Protein AF-A0A416VJB7-F1 (afdb_monomer_lite)

pLDDT: mean 80.23, std 10.33, range [55.0, 95.5]

Foldseek 3Di:
DDPVVVVVVVVVVVVVCVVPPVNVVVVVVVVVVVVVVVVVVVVPPPPPDDDDPVRVVVVVVVVVVCVVVVVDDDPVRVVVVCCVVCVVVVD

Sequence (91 aa):
MKSMELQKSLLNEVAAILDDEEMTEKALRSIRRIKAKVAKEQKVEEEIRPYTPQELKAELDERLARMRAGEELSSEQVFKRMEEKYSWLCE

Radius of gyration: 32.0 Å; chains: 1; bounding box: 70×33×78 Å

Structure (mmCIF, N/CA/C/O backbone):
data_AF-A0A416VJB7-F1
#
_entry.id   AF-A0A416VJB7-F1
#
loop_
_atom_site.group_PDB
_atom_site.id
_atom_site.type_symbol
_atom_site.label_atom_id
_atom_site.label_alt_id
_atom_site.label_comp_id
_atom_site.label_asym_id
_atom_site.label_entity_id
_atom_site.label_seq_id
_atom_site.pdbx_PDB_ins_code
_atom_site.Cartn_x
_atom_site.Cartn_y
_atom_site.Cartn_z
_atom_site.occupancy
_atom_site.B_iso_or_equiv
_atom_site.auth_seq_id
_atom_site.auth_comp_id
_atom_site.auth_asym_id
_atom_site.auth_atom_id
_atom_site.pdbx_PDB_model_num
ATOM 1 N N . MET A 1 1 ? -33.046 -6.087 51.021 1.00 57.00 1 MET A N 1
ATOM 2 C CA . MET A 1 1 ? -33.630 -5.203 49.989 1.00 57.00 1 MET A CA 1
ATOM 3 C C . MET A 1 1 ? -34.479 -6.055 49.069 1.00 57.00 1 MET A C 1
ATOM 5 O O . MET A 1 1 ? -34.032 -7.133 48.687 1.00 57.00 1 MET A O 1
ATOM 9 N N . LYS A 1 2 ? -35.724 -5.658 48.800 1.00 71.75 2 LYS A N 1
ATOM 10 C CA . LYS A 1 2 ? -36.630 -6.449 47.949 1.00 71.75 2 LYS A CA 1
ATOM 11 C C . LYS A 1 2 ? -36.173 -6.315 46.491 1.00 71.75 2 LYS A C 1
ATOM 13 O O . LYS A 1 2 ? -35.792 -5.229 46.076 1.00 71.75 2 LYS A O 1
ATOM 18 N N . SER A 1 3 ? -36.238 -7.392 45.704 1.00 79.19 3 SER A N 1
ATOM 19 C CA . SER A 1 3 ? -35.810 -7.445 44.287 1.00 79.19 3 SER A CA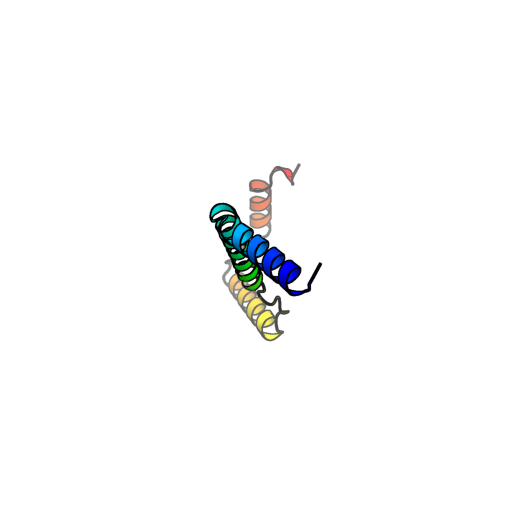 1
ATOM 20 C C . SER A 1 3 ? -36.270 -6.250 43.436 1.00 79.19 3 SER A C 1
ATOM 22 O O . SER A 1 3 ? -35.547 -5.818 42.544 1.00 79.19 3 SER A O 1
ATOM 24 N N . MET A 1 4 ? -37.452 -5.694 43.718 1.00 76.31 4 MET A N 1
ATOM 25 C CA . MET A 1 4 ? -37.983 -4.528 43.006 1.00 76.31 4 MET A CA 1
ATOM 26 C C . MET A 1 4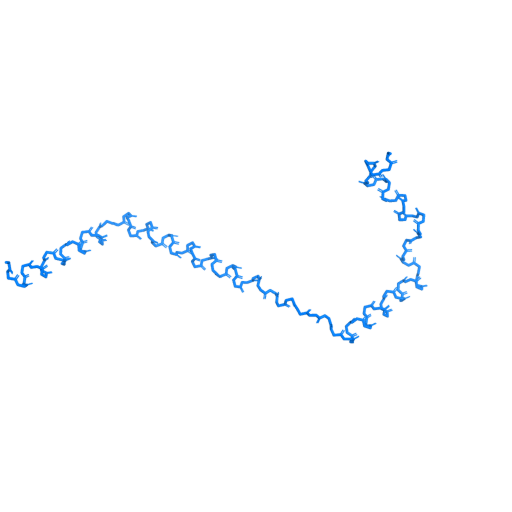 ? -37.261 -3.211 43.325 1.00 76.31 4 MET A C 1
ATOM 28 O O . MET A 1 4 ? -37.187 -2.343 42.464 1.00 76.31 4 MET A O 1
ATOM 32 N N . GLU A 1 5 ? -36.731 -3.039 44.537 1.00 82.25 5 GLU A N 1
ATOM 33 C CA . GLU A 1 5 ? -35.932 -1.857 44.904 1.00 82.25 5 GLU A CA 1
ATOM 34 C C . GLU A 1 5 ? -34.605 -1.865 44.142 1.00 82.25 5 GLU A C 1
ATOM 36 O O . GLU A 1 5 ? -34.175 -0.841 43.621 1.00 82.25 5 GLU A O 1
ATOM 41 N N . LEU A 1 6 ? -34.012 -3.052 44.006 1.00 81.88 6 LEU A N 1
ATOM 42 C CA . LEU A 1 6 ? -32.766 -3.273 43.280 1.00 81.88 6 LEU A CA 1
ATOM 43 C C . LEU A 1 6 ? -32.950 -3.026 41.776 1.00 81.88 6 LEU A C 1
ATOM 45 O O . LEU A 1 6 ? -32.157 -2.324 41.161 1.00 81.88 6 LEU A O 1
ATOM 49 N N . GLN A 1 7 ? -34.054 -3.515 41.207 1.00 79.44 7 GLN A N 1
ATOM 50 C CA . GLN A 1 7 ? -34.401 -3.293 39.803 1.00 79.44 7 GLN A CA 1
ATOM 51 C C . GLN A 1 7 ? -34.687 -1.815 39.493 1.00 79.44 7 GLN A C 1
ATOM 53 O O . GLN A 1 7 ? -34.266 -1.315 38.454 1.00 79.44 7 GLN A O 1
ATOM 58 N N . LYS A 1 8 ? -35.358 -1.092 40.401 1.00 83.75 8 LYS A N 1
ATOM 59 C CA . LYS A 1 8 ? -35.581 0.357 40.265 1.00 83.75 8 LYS A CA 1
ATOM 60 C C . LYS A 1 8 ? -34.285 1.158 40.379 1.00 83.75 8 LYS A C 1
ATOM 62 O O . LYS A 1 8 ? -34.092 2.086 39.604 1.00 83.75 8 LYS A O 1
ATOM 67 N N . SER A 1 9 ? -33.399 0.787 41.306 1.00 85.38 9 SER A N 1
ATOM 68 C CA . SER A 1 9 ? -32.078 1.413 41.440 1.00 85.38 9 SER A CA 1
ATOM 69 C C . SER A 1 9 ? -31.263 1.257 40.158 1.00 85.38 9 SER A C 1
ATOM 71 O O . SER A 1 9 ? -30.727 2.235 39.650 1.00 85.38 9 SER A O 1
ATOM 73 N N . LEU A 1 10 ? -31.254 0.048 39.588 1.00 81.50 10 LEU A N 1
ATOM 74 C CA . LEU A 1 10 ? -30.535 -0.246 38.351 1.00 81.50 10 LEU A CA 1
ATOM 75 C C . LEU A 1 10 ? -31.079 0.564 37.164 1.00 81.50 10 LEU A C 1
ATOM 77 O O . LEU A 1 10 ? -30.313 1.090 36.365 1.00 81.50 10 LEU A O 1
ATOM 81 N N . LEU A 1 11 ? -32.406 0.688 37.056 1.00 82.44 11 LEU A N 1
ATOM 82 C CA . LEU A 1 11 ? -33.042 1.479 35.999 1.00 82.44 11 LEU A CA 1
ATOM 83 C C . LEU A 1 11 ? -32.719 2.973 36.117 1.00 82.44 11 LEU A C 1
ATOM 85 O O . LEU A 1 11 ? -32.496 3.618 35.098 1.00 82.44 11 LEU A O 1
ATOM 89 N N . ASN A 1 12 ? -32.649 3.508 37.338 1.00 81.62 12 ASN A N 1
ATOM 90 C CA . ASN A 1 12 ? -32.273 4.903 37.567 1.00 81.62 12 ASN A CA 1
ATOM 91 C C . ASN A 1 12 ? -30.799 5.170 37.230 1.00 81.62 12 ASN A C 1
ATOM 93 O O . ASN A 1 12 ? -30.488 6.208 36.656 1.00 81.62 12 ASN A O 1
ATOM 97 N N . GLU A 1 13 ? -29.897 4.238 37.543 1.00 76.56 13 GLU A N 1
ATOM 98 C CA . GLU A 1 13 ? -28.483 4.342 37.158 1.00 76.56 13 GLU A CA 1
ATOM 99 C C . GLU A 1 13 ? -28.302 4.279 35.637 1.00 76.56 13 GLU A C 1
ATOM 101 O O . GLU A 1 13 ? -27.564 5.079 35.068 1.00 76.56 13 GLU A O 1
ATOM 106 N N . VAL A 1 14 ? -29.021 3.380 34.956 1.00 76.19 14 VAL A N 1
ATOM 107 C CA . VAL A 1 14 ? -29.013 3.306 33.487 1.00 76.19 14 VAL A CA 1
ATOM 108 C C . VAL A 1 14 ? -29.574 4.587 32.864 1.00 76.19 14 VAL A C 1
ATOM 110 O O . VAL A 1 14 ? -29.008 5.074 31.888 1.00 76.19 14 VAL A O 1
ATOM 113 N N . ALA A 1 15 ? -30.642 5.157 33.430 1.00 73.94 15 ALA A N 1
ATOM 114 C CA . ALA A 1 15 ? -31.196 6.432 32.975 1.00 73.94 15 ALA A CA 1
ATOM 115 C C . ALA A 1 15 ? -30.188 7.579 33.146 1.00 73.94 15 ALA A C 1
ATOM 117 O O . ALA A 1 15 ? -29.942 8.306 32.195 1.00 73.94 15 ALA A O 1
ATOM 118 N N . ALA A 1 16 ? -29.512 7.666 34.295 1.00 72.88 16 ALA A N 1
ATOM 119 C CA . ALA A 1 16 ? -28.496 8.689 34.548 1.00 72.88 16 ALA A CA 1
ATOM 120 C C . ALA A 1 16 ? -27.291 8.603 33.590 1.00 72.88 16 ALA A C 1
ATOM 122 O O . ALA A 1 16 ? -26.729 9.627 33.214 1.00 72.88 16 ALA A O 1
ATOM 123 N N . ILE A 1 17 ? -26.901 7.394 33.169 1.00 66.12 17 ILE A N 1
ATOM 124 C CA . ILE A 1 17 ? -25.839 7.189 32.168 1.00 66.12 17 ILE A CA 1
ATOM 125 C C . ILE A 1 17 ? -26.296 7.622 30.764 1.00 66.12 17 ILE A C 1
ATOM 127 O O . ILE A 1 17 ? -25.478 8.083 29.969 1.00 66.12 17 ILE A O 1
ATOM 131 N N . LEU A 1 18 ? -27.581 7.450 30.442 1.00 63.94 18 LEU A N 1
ATOM 132 C CA . LEU A 1 18 ? -28.160 7.846 29.154 1.00 63.94 18 LEU A CA 1
ATOM 133 C C . LEU A 1 18 ? -28.469 9.349 29.081 1.00 63.94 18 LEU A C 1
ATOM 135 O O . LEU A 1 18 ? -28.355 9.919 27.999 1.00 63.94 18 LEU A O 1
ATOM 139 N N . ASP A 1 19 ? -28.808 9.973 30.211 1.00 67.25 19 ASP A N 1
ATOM 140 C CA . ASP A 1 19 ? -29.062 11.414 30.336 1.00 67.25 19 ASP A CA 1
ATOM 141 C C . ASP A 1 19 ? -27.769 12.253 30.282 1.00 67.25 19 ASP A C 1
ATOM 143 O O . ASP A 1 19 ? -27.822 13.464 30.063 1.00 67.25 19 ASP A O 1
ATOM 147 N N . ASP A 1 20 ? -26.594 11.628 30.426 1.00 74.25 20 ASP A N 1
ATOM 148 C CA . ASP A 1 20 ? -25.307 12.258 30.121 1.00 74.25 20 ASP A CA 1
ATOM 149 C C . ASP A 1 20 ? -25.075 12.258 28.598 1.00 74.25 20 ASP A C 1
ATOM 151 O O . ASP A 1 20 ? -24.369 11.429 28.005 1.00 74.25 20 ASP A O 1
ATOM 155 N N . GLU A 1 21 ? -25.743 13.209 27.947 1.00 69.62 21 GLU A N 1
ATOM 156 C CA . GLU A 1 21 ? -25.706 13.455 26.504 1.00 69.62 21 GLU A CA 1
ATOM 157 C C . GLU A 1 21 ? -24.258 13.643 25.996 1.00 69.62 21 GLU A C 1
ATOM 159 O O . GLU A 1 21 ? -23.897 13.204 24.902 1.00 69.62 21 GLU A O 1
ATOM 164 N N . GLU A 1 22 ? -23.369 14.190 26.832 1.00 74.00 22 GLU A N 1
ATOM 165 C CA . GLU A 1 22 ? -21.955 14.378 26.505 1.00 74.00 22 GLU A CA 1
ATOM 166 C C . GLU A 1 22 ? -21.192 13.042 26.458 1.00 74.00 22 GLU A C 1
ATOM 168 O O . GLU A 1 22 ? -20.390 12.793 25.546 1.00 74.00 22 GLU A O 1
ATOM 173 N N . MET A 1 23 ? -21.437 12.149 27.420 1.00 70.31 23 MET A N 1
ATOM 174 C CA . MET A 1 23 ? -20.799 10.831 27.472 1.00 70.31 23 MET A CA 1
ATOM 175 C C . MET A 1 23 ? -21.317 9.891 26.383 1.00 70.31 23 MET A C 1
ATOM 177 O O . MET A 1 23 ? -20.522 9.177 25.756 1.00 70.31 23 MET A O 1
ATOM 181 N N . THR A 1 24 ? -22.617 9.929 26.091 1.00 76.00 24 THR A N 1
ATOM 182 C CA . THR A 1 24 ? -23.207 9.153 24.991 1.00 76.00 24 THR A CA 1
ATOM 183 C C . THR A 1 24 ? -22.686 9.630 23.631 1.00 76.00 24 THR A C 1
ATOM 185 O O . THR A 1 24 ? -22.287 8.807 22.797 1.00 76.00 24 THR A O 1
ATOM 188 N N . GLU A 1 25 ? -22.543 10.942 23.421 1.00 79.19 25 GLU A N 1
ATOM 189 C CA . GLU A 1 25 ? -21.899 11.487 22.226 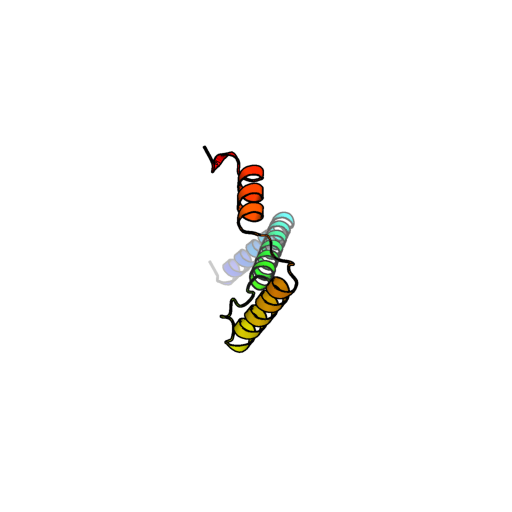1.00 79.19 25 GLU A CA 1
ATOM 190 C C . GLU A 1 25 ? -20.428 11.070 22.102 1.00 79.19 25 GLU A C 1
ATOM 192 O O . GLU A 1 25 ? -19.983 10.659 21.021 1.00 79.19 25 GLU A O 1
ATOM 197 N N . LYS A 1 26 ? -19.645 11.155 23.185 1.00 80.06 26 LYS A N 1
ATOM 198 C CA . LYS A 1 26 ? -18.237 10.721 23.194 1.00 80.06 26 LYS A CA 1
ATOM 199 C C . LYS A 1 26 ? -18.114 9.235 22.861 1.00 80.06 26 LYS A C 1
ATOM 201 O O . LYS A 1 26 ? -17.251 8.864 22.052 1.00 80.06 26 LYS A O 1
ATOM 206 N N . ALA A 1 27 ? -18.988 8.394 23.409 1.00 80.19 27 ALA A N 1
ATOM 207 C CA . ALA A 1 27 ? -19.037 6.967 23.106 1.00 80.19 27 ALA A CA 1
ATOM 208 C C . ALA A 1 27 ? -19.368 6.723 21.625 1.00 80.19 27 ALA A C 1
ATOM 210 O O . ALA A 1 27 ? -18.629 6.017 20.932 1.00 80.19 27 ALA A O 1
ATOM 211 N N . LEU A 1 28 ? -20.395 7.390 21.087 1.00 84.12 28 LEU A N 1
ATOM 212 C CA . LEU A 1 28 ? -20.777 7.285 19.676 1.00 84.12 28 LEU A CA 1
ATOM 213 C C . LEU A 1 28 ? -19.659 7.742 18.730 1.00 84.12 28 LEU A C 1
ATOM 215 O O . LEU A 1 28 ? -19.370 7.065 17.739 1.00 84.12 28 LEU A O 1
ATOM 219 N N . ARG A 1 29 ? -18.974 8.852 19.034 1.00 84.00 29 ARG A N 1
ATOM 220 C CA . ARG A 1 29 ? -17.809 9.325 18.258 1.00 84.00 29 ARG A CA 1
ATOM 221 C C . ARG A 1 29 ? -16.663 8.315 18.279 1.00 84.00 29 ARG A C 1
ATOM 223 O O . ARG A 1 29 ? -15.951 8.174 17.283 1.00 84.00 29 ARG A O 1
ATOM 230 N N . SER A 1 30 ? -16.464 7.629 19.399 1.00 84.19 30 SER A N 1
ATOM 231 C CA . SER A 1 30 ? -15.422 6.610 19.557 1.00 84.19 30 SER A CA 1
ATOM 232 C C . SER A 1 30 ? -15.753 5.354 18.750 1.00 84.19 30 SER A C 1
ATOM 234 O O . SER A 1 30 ? -14.926 4.896 17.964 1.00 84.19 30 SER A O 1
ATOM 236 N N . ILE A 1 31 ? -16.997 4.874 18.831 1.00 86.06 31 ILE A N 1
ATOM 237 C CA . ILE A 1 31 ? -17.498 3.744 18.034 1.00 86.06 31 ILE A CA 1
ATOM 238 C C . ILE A 1 31 ? -17.400 4.043 16.533 1.00 86.06 31 ILE A C 1
ATOM 240 O O . ILE A 1 31 ? -16.941 3.197 15.768 1.00 86.06 31 ILE A O 1
ATOM 244 N N . ARG A 1 32 ? -17.774 5.253 16.092 1.00 86.62 32 ARG A N 1
ATOM 245 C CA . ARG A 1 32 ? -17.634 5.671 14.684 1.00 86.62 32 ARG A CA 1
ATOM 246 C C . ARG A 1 32 ? -16.176 5.651 14.223 1.00 86.62 32 ARG A C 1
ATOM 248 O O . ARG A 1 32 ? -15.901 5.159 13.133 1.00 86.62 32 ARG A O 1
ATOM 255 N N . ARG A 1 33 ? -15.238 6.128 15.052 1.00 86.81 33 ARG A N 1
ATOM 256 C CA . ARG A 1 33 ? -13.794 6.069 14.761 1.00 86.81 33 ARG A CA 1
ATOM 257 C C . ARG A 1 33 ? -13.287 4.634 14.646 1.00 86.81 33 ARG A C 1
ATOM 259 O O . ARG A 1 33 ? -12.533 4.347 13.723 1.00 86.81 33 ARG A O 1
ATOM 266 N N . ILE A 1 34 ? -13.715 3.742 15.537 1.00 85.88 34 ILE A N 1
ATOM 267 C CA . ILE A 1 34 ? -13.352 2.319 15.482 1.00 85.88 34 ILE A CA 1
ATOM 268 C C . ILE A 1 34 ? -13.911 1.680 14.207 1.00 85.88 34 ILE A C 1
ATOM 270 O O . ILE A 1 34 ? -13.153 1.075 13.461 1.00 85.88 34 ILE A O 1
ATOM 274 N N . LYS A 1 35 ? -15.195 1.891 13.885 1.00 78.75 35 LYS A N 1
ATOM 275 C CA . LYS A 1 35 ? -15.798 1.388 12.638 1.00 78.75 35 LYS A CA 1
ATOM 276 C C . LYS A 1 35 ? -15.080 1.902 11.390 1.00 78.75 35 LYS A C 1
ATOM 278 O O . LYS A 1 35 ? -14.861 1.133 10.463 1.00 78.75 35 LYS A O 1
ATOM 283 N N . ALA A 1 36 ? -14.688 3.176 11.367 1.00 78.56 36 ALA A N 1
ATOM 284 C CA . ALA A 1 36 ? -13.931 3.749 10.257 1.00 78.56 36 ALA A CA 1
ATOM 285 C C . ALA A 1 36 ? -12.518 3.154 10.137 1.00 78.56 36 ALA A C 1
ATOM 287 O O . ALA A 1 36 ? -12.058 2.928 9.022 1.00 78.56 36 ALA A O 1
ATOM 288 N N . LYS A 1 37 ? -11.841 2.874 11.261 1.00 76.81 37 LYS A N 1
ATOM 289 C CA . LYS A 1 37 ? -10.547 2.172 11.267 1.00 76.81 37 LYS A CA 1
ATOM 290 C C . LYS A 1 37 ? -10.681 0.746 10.746 1.00 76.81 37 LYS A C 1
ATOM 292 O O . LYS A 1 37 ? -9.979 0.406 9.808 1.00 76.81 37 LYS A O 1
ATOM 297 N N . VAL A 1 38 ? -11.648 -0.019 11.252 1.00 74.81 38 VAL A N 1
ATOM 298 C CA . VAL A 1 38 ? -11.925 -1.389 10.789 1.00 74.81 38 VAL A CA 1
ATOM 299 C C . VAL A 1 38 ? -12.275 -1.411 9.298 1.00 74.81 38 VAL A C 1
ATOM 301 O O . VAL A 1 38 ? -11.738 -2.219 8.556 1.00 74.81 38 VAL A O 1
ATOM 304 N N . ALA A 1 39 ? -13.108 -0.482 8.817 1.00 68.50 39 ALA A N 1
ATOM 305 C CA . ALA A 1 39 ? -13.435 -0.379 7.392 1.00 68.50 39 ALA A CA 1
ATOM 306 C C . ALA A 1 39 ? -12.238 0.049 6.522 1.00 68.50 39 ALA A C 1
ATOM 308 O O . ALA A 1 39 ? -12.201 -0.255 5.331 1.00 68.50 39 ALA A O 1
ATOM 309 N N . LYS A 1 40 ? -11.272 0.780 7.091 1.00 63.06 40 LYS A N 1
ATOM 310 C CA . LYS A 1 40 ? -10.027 1.154 6.412 1.00 63.06 40 LYS A CA 1
ATOM 311 C C . LYS A 1 40 ? -9.037 -0.010 6.393 1.00 63.06 40 LYS A C 1
ATOM 313 O O . LYS A 1 40 ? -8.413 -0.222 5.367 1.00 63.06 40 LYS A O 1
ATOM 318 N N . GLU A 1 41 ? -8.938 -0.771 7.476 1.00 60.50 41 GLU A N 1
ATOM 319 C CA . GLU A 1 41 ? -8.123 -1.989 7.568 1.00 60.50 41 GLU A CA 1
ATOM 320 C C . GLU A 1 41 ? -8.658 -3.080 6.627 1.00 60.50 41 GLU A C 1
ATOM 322 O O . GLU A 1 41 ? -7.887 -3.655 5.871 1.00 60.50 41 GLU A O 1
ATOM 327 N N . GLN A 1 42 ? -9.982 -3.250 6.532 1.00 58.78 42 GLN A N 1
ATOM 328 C CA . GLN A 1 42 ? -10.623 -4.153 5.561 1.00 58.78 42 GLN A CA 1
ATOM 329 C C . GLN A 1 42 ? -10.452 -3.723 4.093 1.00 58.78 42 GLN A C 1
ATOM 331 O O . GLN A 1 42 ? -10.665 -4.526 3.192 1.00 58.78 42 GLN A O 1
ATOM 336 N N . LYS A 1 43 ? -10.088 -2.462 3.825 1.00 56.44 43 LYS A N 1
ATOM 337 C CA . LYS A 1 43 ? -9.795 -1.968 2.468 1.00 56.44 43 LYS A CA 1
ATOM 338 C C . LYS A 1 43 ? -8.327 -2.135 2.059 1.00 56.44 43 LYS A C 1
ATOM 340 O O . LYS A 1 43 ? -7.998 -1.774 0.935 1.00 56.44 43 LYS A O 1
ATOM 345 N N . VAL A 1 44 ? -7.460 -2.639 2.941 1.00 55.00 44 VAL A N 1
ATOM 346 C CA . VAL A 1 44 ? -6.011 -2.798 2.694 1.00 55.00 44 VAL A CA 1
ATOM 347 C C . VAL A 1 44 ? -5.581 -4.254 2.897 1.00 55.00 44 VAL A C 1
ATOM 349 O O . VAL A 1 44 ? -4.460 -4.547 3.291 1.00 55.00 44 VAL A O 1
ATOM 352 N N . GLU A 1 45 ? -6.471 -5.188 2.589 1.00 57.06 45 GLU A N 1
ATOM 353 C CA . GLU A 1 45 ? -6.076 -6.552 2.251 1.00 57.06 45 GLU A CA 1
ATOM 354 C C . GLU A 1 45 ? -6.206 -6.682 0.731 1.00 57.06 45 GLU A C 1
ATOM 356 O O . GLU A 1 45 ? -7.109 -7.317 0.195 1.00 57.06 45 GLU A O 1
ATOM 361 N N . GLU A 1 46 ? -5.320 -5.995 0.001 1.00 58.59 46 GLU A N 1
ATOM 362 C CA . GLU A 1 46 ? -4.959 -6.519 -1.312 1.00 58.59 46 GLU A CA 1
ATOM 363 C C . GLU A 1 46 ? -4.340 -7.884 -1.031 1.00 58.59 46 GLU A C 1
ATOM 365 O O . GLU A 1 46 ? -3.280 -7.973 -0.412 1.00 58.59 46 GLU A O 1
ATOM 370 N N . GLU A 1 47 ? -5.056 -8.947 -1.391 1.00 64.06 47 GLU A N 1
ATOM 371 C CA . GLU A 1 47 ? -4.556 -10.314 -1.321 1.00 64.06 47 GLU A CA 1
ATOM 372 C C . GLU A 1 47 ? -3.235 -10.362 -2.095 1.00 64.06 47 GLU A C 1
ATOM 374 O O . GLU A 1 47 ? -3.212 -10.383 -3.329 1.00 64.06 47 GLU A O 1
ATOM 379 N N . ILE A 1 48 ? -2.114 -10.332 -1.368 1.00 69.56 48 ILE A N 1
ATOM 380 C CA . ILE A 1 48 ? -0.787 -10.506 -1.949 1.00 69.56 48 ILE A CA 1
ATOM 381 C C . ILE A 1 48 ? -0.714 -11.965 -2.390 1.00 69.56 48 ILE A C 1
ATOM 383 O O . ILE A 1 48 ? -0.300 -12.845 -1.634 1.00 69.56 48 ILE A O 1
ATOM 387 N N . ARG A 1 49 ? -1.166 -12.236 -3.616 1.00 84.62 49 ARG A N 1
ATOM 388 C CA . ARG A 1 49 ? -1.028 -13.549 -4.235 1.00 84.62 49 ARG A CA 1
ATOM 389 C C . ARG A 1 49 ? 0.277 -13.621 -5.023 1.00 84.62 49 ARG A C 1
ATOM 391 O O . ARG A 1 49 ? 0.646 -12.650 -5.686 1.00 84.62 49 ARG A O 1
ATOM 398 N N . PRO A 1 50 ? 0.970 -14.770 -5.005 1.00 84.75 50 PRO A N 1
ATOM 399 C CA . PRO A 1 50 ? 2.080 -15.003 -5.914 1.00 84.75 50 PRO A CA 1
ATOM 400 C C . PRO A 1 50 ? 1.643 -14.816 -7.372 1.00 84.75 50 PRO A C 1
ATOM 402 O O . PRO A 1 50 ? 0.518 -15.170 -7.748 1.00 84.75 50 PRO A O 1
ATOM 405 N N . TYR A 1 51 ? 2.549 -14.295 -8.197 1.00 87.19 51 TYR A N 1
ATOM 406 C CA . TYR A 1 51 ? 2.337 -14.242 -9.639 1.00 87.19 51 TYR A CA 1
ATOM 407 C C . TYR A 1 51 ? 2.163 -15.647 -10.211 1.00 87.19 51 TYR A C 1
ATOM 409 O O . TYR A 1 51 ? 2.857 -16.595 -9.833 1.00 87.19 51 TYR A O 1
ATOM 417 N N . THR A 1 52 ? 1.250 -15.773 -11.165 1.00 93.19 52 THR A N 1
ATOM 418 C CA . THR A 1 52 ? 1.122 -16.985 -11.971 1.00 93.19 52 THR A CA 1
ATOM 419 C C . THR A 1 52 ? 2.296 -17.095 -12.951 1.00 93.19 52 THR A C 1
ATOM 421 O O . THR A 1 52 ? 2.869 -16.079 -13.359 1.00 93.19 52 THR A O 1
ATOM 424 N N . PRO A 1 53 ? 2.647 -18.312 -13.403 1.00 94.38 53 PRO A N 1
ATOM 425 C CA . PRO A 1 53 ? 3.667 -18.494 -14.436 1.00 94.38 53 PRO A CA 1
ATOM 426 C C . PRO A 1 53 ? 3.392 -17.695 -15.720 1.00 94.38 53 PRO A C 1
ATOM 428 O O . PRO A 1 53 ? 4.325 -17.247 -16.382 1.00 94.38 53 PRO A O 1
ATOM 431 N N . GLN A 1 54 ? 2.119 -17.503 -16.077 1.00 93.25 54 GLN A N 1
ATOM 432 C CA . GLN A 1 54 ? 1.706 -16.730 -17.246 1.00 93.25 54 GLN A CA 1
ATOM 433 C C . GLN A 1 54 ? 1.950 -15.230 -17.056 1.00 93.25 54 GLN A C 1
ATOM 435 O O . GLN A 1 54 ? 2.438 -14.588 -17.980 1.00 93.25 54 GLN A O 1
ATOM 440 N N . GLU A 1 55 ? 1.653 -14.688 -15.873 1.00 92.62 55 GLU A N 1
ATOM 441 C CA . GLU A 1 55 ? 1.921 -13.281 -15.539 1.00 92.62 55 GLU A CA 1
ATOM 442 C C . GLU A 1 55 ? 3.425 -12.991 -15.556 1.00 92.62 55 GLU A C 1
ATOM 444 O O . GLU A 1 55 ? 3.855 -12.026 -16.181 1.00 92.62 55 GLU A O 1
ATOM 449 N N . LEU A 1 56 ? 4.235 -13.884 -14.977 1.00 94.25 56 LEU A N 1
ATOM 450 C CA . LEU A 1 56 ? 5.699 -13.789 -15.029 1.00 94.25 56 LEU A CA 1
ATOM 451 C C . LEU A 1 56 ? 6.228 -13.828 -16.465 1.00 94.25 56 LEU A C 1
ATOM 453 O O . LEU A 1 56 ? 7.126 -13.067 -16.824 1.00 94.25 56 LEU A O 1
ATOM 457 N N . LYS A 1 57 ? 5.674 -14.714 -17.300 1.00 95.50 57 LYS A N 1
ATOM 458 C CA . LYS A 1 57 ? 6.058 -14.800 -18.710 1.00 95.50 57 LYS A CA 1
ATOM 459 C C . LYS A 1 57 ? 5.679 -13.530 -19.474 1.00 95.50 57 LYS A C 1
ATOM 461 O O . LYS A 1 57 ? 6.495 -13.039 -20.243 1.00 95.50 57 LYS A O 1
ATOM 466 N N . ALA A 1 58 ? 4.480 -12.997 -19.248 1.00 94.50 58 ALA A N 1
ATOM 467 C CA . ALA A 1 58 ? 4.029 -11.770 -19.893 1.00 94.50 58 ALA A CA 1
ATOM 468 C C . ALA A 1 58 ? 4.916 -10.575 -19.507 1.00 94.50 58 ALA A C 1
ATOM 470 O O . ALA A 1 58 ? 5.336 -9.822 -20.383 1.00 94.50 58 ALA A O 1
ATOM 471 N N . GLU A 1 59 ? 5.273 -10.450 -18.225 1.00 93.19 59 GLU A N 1
ATOM 472 C CA . GLU A 1 59 ? 6.200 -9.414 -17.759 1.00 93.19 59 GLU A CA 1
ATOM 473 C C . GLU A 1 59 ? 7.590 -9.567 -18.396 1.00 93.19 59 GLU A C 1
ATOM 475 O O . GLU A 1 59 ? 8.204 -8.582 -18.815 1.00 93.19 59 GLU A O 1
ATOM 480 N N . LEU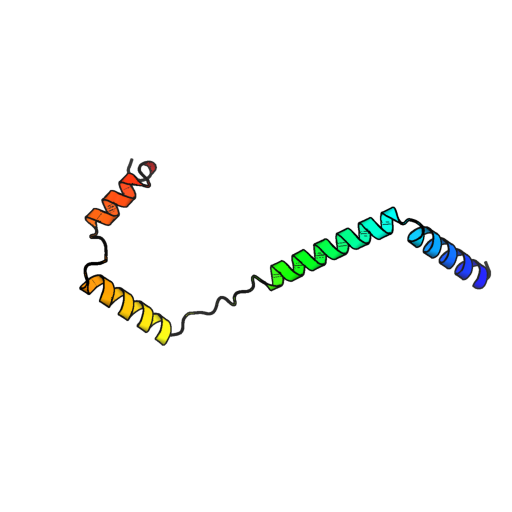 A 1 60 ? 8.091 -10.802 -18.501 1.00 93.75 60 LEU A N 1
ATOM 481 C CA . LEU A 1 60 ? 9.371 -11.079 -19.146 1.00 93.75 60 LEU A CA 1
ATOM 482 C C . LEU A 1 60 ? 9.347 -10.708 -20.634 1.00 93.75 60 LEU A C 1
ATOM 484 O O . LEU A 1 60 ? 10.271 -10.048 -21.108 1.00 93.75 60 LEU A O 1
ATOM 488 N N . ASP A 1 61 ? 8.296 -11.097 -21.356 1.00 95.50 61 ASP A N 1
ATOM 489 C CA . ASP A 1 61 ? 8.126 -10.780 -22.776 1.00 95.50 61 ASP A CA 1
ATOM 490 C C . ASP A 1 61 ? 8.052 -9.256 -22.995 1.00 95.50 61 ASP A C 1
ATOM 492 O O . ASP A 1 61 ? 8.690 -8.728 -23.910 1.00 95.50 61 ASP A O 1
ATOM 496 N N . GLU A 1 62 ? 7.355 -8.526 -22.118 1.00 92.88 62 GLU A N 1
ATOM 497 C CA . GLU A 1 62 ? 7.279 -7.061 -22.149 1.00 92.88 62 GLU A CA 1
ATOM 498 C C . GLU A 1 62 ? 8.645 -6.403 -21.895 1.00 92.88 62 GLU A C 1
ATOM 500 O O . GLU A 1 62 ? 9.048 -5.486 -22.616 1.00 92.88 62 GLU A O 1
ATOM 505 N N . ARG A 1 63 ? 9.400 -6.866 -20.890 1.00 89.44 63 ARG A N 1
ATOM 506 C CA . ARG A 1 63 ? 10.761 -6.360 -20.628 1.00 89.44 63 ARG A CA 1
ATOM 507 C C . ARG A 1 63 ? 11.697 -6.632 -21.803 1.00 89.44 63 ARG A C 1
ATOM 509 O O . ARG A 1 63 ? 12.409 -5.732 -22.237 1.00 89.44 63 ARG A O 1
ATOM 516 N N . LEU A 1 64 ? 11.649 -7.834 -22.375 1.00 91.38 64 LEU A N 1
ATOM 517 C CA . LEU A 1 64 ? 12.442 -8.176 -23.557 1.00 91.38 64 LEU A CA 1
ATOM 518 C C . LEU A 1 64 ? 12.085 -7.300 -24.763 1.00 91.38 64 LEU A C 1
ATOM 520 O O . LEU A 1 64 ? 12.975 -6.926 -25.527 1.00 91.38 64 LEU A O 1
ATOM 524 N N . ALA A 1 65 ? 10.809 -6.950 -24.939 1.00 92.00 65 ALA A N 1
ATOM 525 C CA . ALA A 1 65 ? 10.385 -6.031 -25.990 1.00 92.00 65 ALA A CA 1
ATOM 526 C C . ALA A 1 65 ? 10.969 -4.622 -25.788 1.00 92.00 65 ALA A C 1
ATOM 528 O O . ALA A 1 65 ? 11.530 -4.068 -26.733 1.00 92.00 65 ALA A O 1
ATOM 529 N N . ARG A 1 66 ? 10.926 -4.084 -24.562 1.00 89.62 66 ARG A N 1
ATOM 530 C CA . ARG A 1 66 ? 11.520 -2.774 -24.223 1.00 89.62 66 ARG A CA 1
ATOM 531 C C . ARG A 1 66 ? 13.034 -2.744 -24.404 1.00 89.62 66 ARG A C 1
ATOM 533 O O . ARG A 1 66 ? 13.569 -1.798 -24.979 1.00 89.62 66 ARG A O 1
ATOM 540 N N . MET A 1 67 ? 13.717 -3.815 -24.002 1.00 85.69 67 MET A N 1
ATOM 541 C CA . MET A 1 67 ? 15.154 -3.974 -24.222 1.00 85.69 67 MET A CA 1
ATOM 542 C C . MET A 1 67 ? 15.494 -3.972 -25.720 1.00 85.69 67 MET A C 1
ATOM 544 O O . MET A 1 67 ? 16.407 -3.271 -26.147 1.00 85.69 67 MET A O 1
ATOM 548 N N . ARG A 1 68 ? 14.725 -4.698 -26.546 1.00 88.19 68 ARG A N 1
ATOM 549 C CA . ARG A 1 68 ? 14.897 -4.697 -28.013 1.00 88.19 68 ARG A CA 1
ATOM 550 C C . ARG A 1 68 ? 14.586 -3.344 -28.649 1.00 88.19 68 ARG A C 1
ATOM 552 O O . ARG A 1 68 ? 15.215 -2.996 -29.642 1.00 88.19 68 ARG A O 1
ATOM 559 N N . ALA A 1 69 ? 13.629 -2.604 -28.095 1.00 89.69 69 ALA A N 1
ATOM 560 C CA . ALA A 1 69 ? 13.291 -1.253 -28.530 1.00 89.69 69 ALA A CA 1
ATOM 561 C C . ALA A 1 69 ? 14.338 -0.203 -28.103 1.00 89.69 69 ALA A C 1
ATOM 563 O O . ALA A 1 69 ? 14.275 0.934 -28.564 1.00 89.69 69 ALA A O 1
ATOM 564 N N . GLY A 1 70 ? 15.313 -0.571 -27.260 1.00 84.62 70 GLY A N 1
ATOM 565 C CA . GLY A 1 70 ? 16.329 0.349 -26.745 1.00 84.62 70 GLY A CA 1
ATOM 566 C C . GLY A 1 70 ? 15.786 1.337 -25.709 1.00 84.62 70 GLY A C 1
ATOM 567 O O . GLY A 1 70 ? 16.376 2.391 -25.503 1.00 84.62 70 GLY A O 1
ATOM 568 N N . GLU A 1 71 ? 14.659 1.014 -25.070 1.00 82.94 71 GLU A N 1
ATOM 569 C CA . GLU A 1 71 ? 14.019 1.852 -24.044 1.00 82.94 71 GLU A CA 1
ATOM 570 C C . GLU A 1 71 ? 14.649 1.673 -22.650 1.00 82.94 71 GLU A C 1
ATOM 572 O O . GLU A 1 71 ? 14.322 2.401 -21.711 1.00 82.94 71 GLU A O 1
ATOM 577 N N . GLU A 1 72 ? 15.558 0.706 -22.501 1.00 81.31 72 GLU A N 1
ATOM 578 C CA . GLU A 1 72 ? 16.314 0.47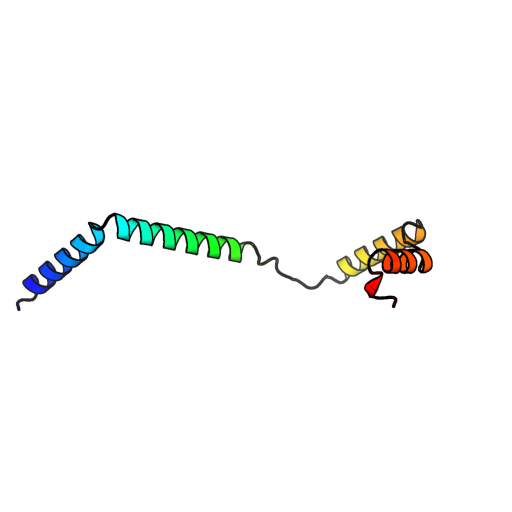9 -21.271 1.00 81.31 72 GLU A CA 1
ATOM 579 C C . GLU A 1 72 ? 17.608 1.302 -21.249 1.00 81.31 72 GLU A C 1
ATOM 581 O O . GLU A 1 72 ? 18.300 1.460 -22.254 1.00 81.31 72 GLU A O 1
ATOM 586 N N . LEU A 1 73 ? 17.945 1.825 -20.069 1.00 81.75 73 LEU A N 1
ATOM 587 C CA . LEU A 1 73 ? 19.190 2.557 -19.852 1.00 81.75 73 LEU A CA 1
ATOM 588 C C . LEU A 1 73 ? 20.383 1.599 -19.939 1.00 81.75 73 LEU A C 1
ATOM 590 O O . LEU A 1 73 ? 20.341 0.495 -19.393 1.00 81.75 73 LEU A O 1
ATOM 594 N N . SER A 1 74 ? 21.478 2.049 -20.553 1.00 83.25 74 SER A N 1
ATOM 595 C CA . SER A 1 74 ? 22.745 1.322 -20.483 1.00 83.25 74 SER A CA 1
ATOM 596 C C . SER A 1 74 ? 23.243 1.256 -19.038 1.00 83.25 74 SER A C 1
ATOM 598 O O . SER A 1 74 ? 22.917 2.112 -18.211 1.00 83.25 74 SER A O 1
ATOM 600 N N . SER A 1 75 ? 24.080 0.267 -18.720 1.00 82.56 75 SER A N 1
ATOM 601 C CA . SER A 1 75 ? 24.666 0.151 -17.381 1.00 82.56 75 SER A CA 1
ATOM 602 C C . SER A 1 75 ? 25.376 1.440 -16.956 1.00 82.56 75 SER A C 1
ATOM 604 O O . SER A 1 75 ? 25.169 1.900 -15.840 1.00 82.56 75 SER A O 1
ATOM 606 N N . GLU A 1 76 ? 26.124 2.082 -17.858 1.00 83.19 76 GLU A N 1
ATOM 607 C CA . GLU A 1 76 ? 26.777 3.375 -17.602 1.00 83.19 76 GLU A CA 1
ATOM 608 C C . GLU A 1 76 ? 25.773 4.487 -17.265 1.00 83.19 76 GLU A C 1
ATOM 610 O O . GLU A 1 76 ? 25.993 5.263 -16.336 1.00 83.19 76 GLU A O 1
ATOM 615 N N . GLN A 1 77 ? 24.640 4.550 -17.970 1.00 85.94 77 GLN A N 1
ATOM 616 C CA . GLN A 1 77 ? 23.581 5.522 -17.687 1.00 85.94 77 GLN A CA 1
ATOM 617 C C . GLN A 1 77 ? 22.905 5.259 -16.338 1.00 85.94 77 GLN A C 1
ATOM 619 O O . GLN A 1 77 ? 22.555 6.204 -15.628 1.00 85.94 77 GLN A O 1
ATOM 624 N N . VAL A 1 78 ? 22.727 3.988 -15.970 1.00 86.88 78 VAL A N 1
ATOM 625 C CA . VAL A 1 78 ? 22.198 3.599 -14.659 1.00 86.88 78 VAL A CA 1
ATOM 626 C C . VAL A 1 78 ? 23.167 4.004 -13.551 1.00 86.88 78 VAL A C 1
ATOM 628 O O . VAL A 1 78 ? 22.732 4.642 -12.594 1.00 86.88 78 VAL A O 1
ATOM 631 N N . PHE A 1 79 ? 24.459 3.691 -13.686 1.00 86.62 79 PHE A N 1
ATOM 632 C CA . PHE A 1 79 ? 25.475 4.051 -12.692 1.00 86.62 79 PHE A CA 1
ATOM 633 C C . PHE A 1 79 ? 25.578 5.561 -12.516 1.00 86.62 79 PHE A C 1
ATOM 635 O O . PHE A 1 79 ? 25.450 6.043 -11.396 1.00 86.62 79 PHE A O 1
ATOM 642 N N . LYS A 1 80 ? 25.648 6.316 -13.615 1.00 87.06 80 LYS A N 1
ATOM 643 C CA . LYS A 1 80 ? 25.670 7.779 -13.562 1.00 87.06 80 LYS A CA 1
ATOM 644 C C . LYS A 1 80 ? 24.436 8.355 -12.859 1.00 87.06 80 LYS A C 1
ATOM 646 O O . LYS A 1 80 ? 24.546 9.237 -12.015 1.00 87.06 80 LYS A O 1
ATOM 651 N N . ARG A 1 81 ? 23.243 7.827 -13.153 1.00 87.44 81 ARG A N 1
ATOM 652 C CA . ARG A 1 81 ? 22.001 8.263 -12.496 1.00 87.44 81 ARG A CA 1
ATOM 653 C C . AR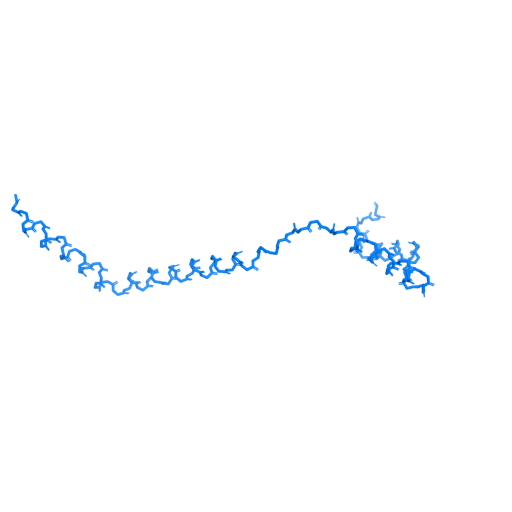G A 1 81 ? 21.978 7.914 -11.005 1.00 87.44 81 ARG A C 1
ATOM 655 O O . ARG A 1 81 ? 21.381 8.647 -10.219 1.00 87.44 81 ARG A O 1
ATOM 662 N N . MET A 1 82 ? 22.576 6.790 -10.621 1.00 87.44 82 MET A N 1
ATOM 663 C CA . MET A 1 82 ? 22.703 6.386 -9.221 1.00 87.44 82 MET A CA 1
ATOM 664 C C . MET A 1 82 ? 23.697 7.280 -8.478 1.00 87.44 82 MET A C 1
ATOM 666 O O . MET A 1 82 ? 23.355 7.739 -7.396 1.00 87.44 82 MET A O 1
ATOM 670 N N . GLU A 1 83 ? 24.845 7.600 -9.076 1.00 87.25 83 GLU A N 1
ATOM 671 C CA . GLU A 1 83 ? 25.830 8.551 -8.538 1.00 87.25 83 GLU A CA 1
ATOM 672 C C . GLU A 1 83 ? 25.227 9.953 -8.352 1.00 87.25 83 GLU A C 1
ATOM 674 O O . GLU A 1 83 ? 25.398 10.574 -7.308 1.00 87.25 83 GLU A O 1
ATOM 679 N N . GLU A 1 84 ? 24.450 10.442 -9.324 1.00 86.25 84 GLU A N 1
ATOM 680 C CA . GLU A 1 84 ? 23.773 11.745 -9.231 1.00 86.25 84 GLU A CA 1
ATOM 681 C C . GLU A 1 84 ? 22.685 11.766 -8.144 1.00 86.25 84 GLU A C 1
ATOM 683 O O . GLU A 1 84 ? 22.511 12.760 -7.438 1.00 86.25 84 GLU A O 1
ATOM 688 N N . LYS A 1 85 ? 21.922 10.675 -8.009 1.00 90.06 85 LYS A N 1
ATOM 689 C CA . LYS A 1 85 ? 20.785 10.592 -7.080 1.00 90.06 85 LYS A CA 1
ATOM 690 C C . LYS A 1 85 ? 21.204 10.231 -5.653 1.00 90.06 85 LYS A C 1
ATOM 692 O O . LYS A 1 85 ? 20.543 10.635 -4.696 1.00 90.06 85 LYS A O 1
ATOM 697 N N . TYR A 1 86 ? 22.263 9.447 -5.519 1.00 89.12 86 TYR A N 1
ATOM 698 C CA . TYR A 1 86 ? 22.765 8.889 -4.271 1.00 89.12 86 TYR A CA 1
ATOM 699 C C . TYR A 1 86 ? 24.266 9.149 -4.158 1.00 89.12 86 TYR A C 1
ATOM 701 O O . TYR A 1 86 ? 25.045 8.229 -3.935 1.00 89.12 86 TYR A O 1
ATOM 709 N N . SER A 1 87 ? 24.668 10.412 -4.285 1.00 80.75 87 SER A N 1
ATOM 710 C CA . SER A 1 87 ? 26.078 10.818 -4.223 1.00 80.75 87 SER A CA 1
ATOM 711 C C . SER A 1 87 ? 26.790 10.345 -2.950 1.00 80.75 87 SER A C 1
ATOM 713 O O . SER A 1 87 ? 27.965 10.007 -2.991 1.00 80.75 87 SER A O 1
ATOM 715 N N . TRP A 1 88 ? 26.055 10.235 -1.842 1.00 83.81 88 TRP A N 1
ATOM 716 C CA . TRP A 1 88 ? 26.529 9.716 -0.553 1.00 83.81 88 TRP A CA 1
ATOM 717 C C . TRP A 1 88 ? 26.878 8.216 -0.549 1.00 83.81 88 TRP A C 1
ATOM 719 O O . TRP A 1 88 ? 27.454 7.734 0.419 1.00 83.81 88 TRP A O 1
ATOM 729 N N . LEU A 1 89 ? 26.486 7.458 -1.579 1.00 75.25 89 LEU A N 1
ATOM 730 C CA . LEU A 1 89 ? 26.756 6.021 -1.704 1.00 75.25 89 LEU A CA 1
ATOM 731 C C . LEU A 1 89 ? 28.079 5.736 -2.443 1.00 75.25 89 LEU A C 1
ATOM 733 O O . LEU A 1 89 ? 28.523 4.591 -2.469 1.00 75.25 89 LEU A O 1
ATOM 737 N N . CYS A 1 90 ? 28.671 6.753 -3.077 1.00 69.00 90 CYS A N 1
ATOM 738 C CA . CYS A 1 90 ? 29.826 6.632 -3.972 1.00 69.00 90 CYS A CA 1
ATOM 739 C C . CYS A 1 90 ? 31.102 7.296 -3.414 1.00 69.00 90 CYS A C 1
ATOM 741 O O . CYS A 1 90 ? 32.041 7.517 -4.179 1.00 69.00 90 CYS A O 1
ATOM 743 N N . GLU A 1 91 ? 31.125 7.612 -2.113 1.00 61.62 91 GLU A N 1
ATOM 744 C CA . GLU A 1 91 ? 32.316 8.060 -1.364 1.00 61.62 91 GLU A CA 1
ATOM 745 C C . GLU A 1 91 ? 33.186 6.891 -0.880 1.00 61.62 91 GLU A C 1
ATOM 747 O O . GLU A 1 91 ? 32.625 5.874 -0.404 1.00 61.62 91 GLU A O 1
#

Secondary structure (DSSP, 8-state):
--HHHHHHHHHHHHHHHHH-HHHHHHHHHHHHHHHHHHHHHTT-----PPPPHHHHHHHHHHHHHHHHHT-SPPHHHHHHHHHHH-GGG--